Protein AF-A0A948XR05-F1 (afdb_monomer_lite)

Foldseek 3Di:
DVLVLQLQVVVCVVVVAGDQDDQLAFQDFDDDPHDTSGRTRHADPVDHDDFQWDKHADPVRRKIKIKGWAQDLPDPQFDPDFDPPYDSPRTGIHIDMRD

Secondary structure (DSSP, 8-state):
-HHHHHHHHHHHHHHSS--S-----TT--EEETTEEEES-PPPPSS--TTSSEEEEEETTTTEEEEEEEES-TT-TTS-SS--TT--SSS-EEEEEE--

Structure (mmCIF, N/CA/C/O backbone):
data_AF-A0A948XR05-F1
#
_entry.id   AF-A0A948XR05-F1
#
loop_
_atom_site.group_PDB
_atom_site.id
_atom_site.type_symbol
_atom_site.label_atom_id
_atom_site.label_alt_id
_atom_site.label_comp_id
_atom_site.label_asym_id
_atom_site.label_entity_id
_atom_site.label_seq_id
_atom_site.pdbx_PDB_ins_code
_atom_site.Cartn_x
_atom_site.Cartn_y
_atom_site.Cartn_z
_atom_site.occupancy
_atom_site.B_iso_or_equiv
_atom_site.auth_seq_id
_atom_site.auth_comp_id
_atom_site.auth_asym_id
_atom_site.auth_atom_id
_atom_site.pdbx_PDB_model_num
ATOM 1 N N . LEU A 1 1 ? -4.035 -4.433 -6.819 1.00 80.88 1 LEU A N 1
ATOM 2 C CA . LEU A 1 1 ? -3.932 -3.122 -6.128 1.00 80.88 1 LEU A CA 1
ATOM 3 C C . LEU A 1 1 ? -5.274 -2.490 -5.781 1.00 80.88 1 LEU A C 1
ATOM 5 O O . LEU A 1 1 ? -5.524 -2.311 -4.601 1.00 80.88 1 LEU A O 1
ATOM 9 N N . ARG A 1 2 ? -6.168 -2.201 -6.739 1.00 86.06 2 ARG A N 1
ATOM 10 C CA . ARG A 1 2 ? -7.470 -1.568 -6.423 1.00 86.06 2 ARG A CA 1
ATOM 11 C C . ARG A 1 2 ? -8.331 -2.354 -5.427 1.00 86.06 2 ARG A C 1
ATOM 13 O O . ARG A 1 2 ? -8.915 -1.752 -4.544 1.00 86.06 2 ARG A O 1
ATOM 20 N N . GLN A 1 3 ? -8.336 -3.685 -5.504 1.00 88.56 3 GLN A N 1
ATOM 21 C CA . GLN A 1 3 ? -9.030 -4.528 -4.518 1.00 88.56 3 GLN A CA 1
ATOM 22 C C . GLN A 1 3 ? -8.438 -4.405 -3.103 1.00 88.56 3 GLN A C 1
ATOM 24 O O . GLN A 1 3 ? -9.185 -4.381 -2.132 1.00 88.56 3 GLN A O 1
ATOM 29 N N . ILE A 1 4 ? -7.109 -4.282 -2.991 1.00 89.44 4 ILE A N 1
ATOM 30 C CA . ILE A 1 4 ? -6.428 -4.043 -1.709 1.00 89.44 4 ILE A CA 1
ATOM 31 C C . ILE A 1 4 ? -6.822 -2.668 -1.162 1.00 89.44 4 ILE A C 1
ATOM 33 O O . ILE A 1 4 ? -7.164 -2.561 0.009 1.00 89.44 4 ILE A O 1
ATOM 37 N N . GLN A 1 5 ? -6.822 -1.636 -2.014 1.00 91.06 5 GLN A N 1
ATOM 38 C CA . GLN A 1 5 ? -7.297 -0.301 -1.644 1.00 91.06 5 GLN A CA 1
ATOM 39 C C . GLN A 1 5 ? -8.728 -0.373 -1.105 1.00 91.06 5 GLN A C 1
ATOM 41 O O . GLN A 1 5 ? -8.959 0.060 0.014 1.00 91.06 5 GLN A O 1
ATOM 46 N N . SER A 1 6 ? -9.663 -0.999 -1.827 1.00 92.56 6 SER A N 1
ATOM 47 C CA . SER A 1 6 ? -11.044 -1.157 -1.3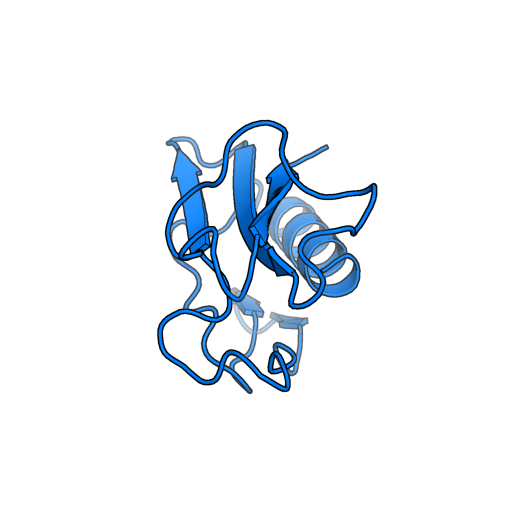55 1.00 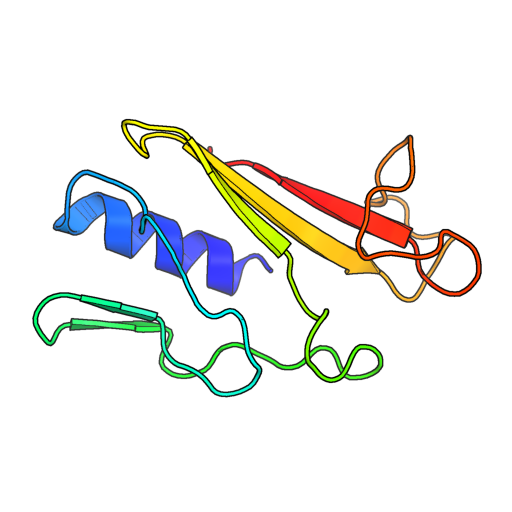92.56 6 SER A CA 1
ATOM 48 C C . SER A 1 6 ? -11.132 -1.851 0.009 1.00 92.56 6 SER A C 1
ATOM 50 O O . SER A 1 6 ? -11.906 -1.419 0.856 1.00 92.56 6 SER A O 1
ATOM 52 N N . ALA A 1 7 ? -10.327 -2.888 0.253 1.00 92.44 7 ALA A N 1
ATOM 53 C CA . ALA A 1 7 ? -10.288 -3.560 1.550 1.00 92.44 7 ALA A CA 1
ATOM 54 C C . ALA A 1 7 ? -9.755 -2.664 2.679 1.00 92.44 7 ALA A C 1
ATOM 56 O O . ALA A 1 7 ? -10.303 -2.686 3.780 1.00 92.44 7 ALA A O 1
ATOM 57 N N . LEU A 1 8 ? -8.719 -1.864 2.414 1.00 92.38 8 LEU A N 1
ATOM 58 C CA . LEU A 1 8 ? -8.184 -0.898 3.377 1.00 92.38 8 LEU A CA 1
ATOM 59 C C . LEU A 1 8 ? -9.191 0.218 3.684 1.00 92.38 8 LEU A C 1
ATOM 61 O O . LEU A 1 8 ? -9.311 0.616 4.841 1.00 92.38 8 LEU A O 1
ATOM 65 N N . GLU A 1 9 ? -9.947 0.680 2.685 1.00 93.94 9 GLU A N 1
ATOM 66 C CA . GLU A 1 9 ? -11.019 1.660 2.896 1.00 93.94 9 GLU A CA 1
ATOM 67 C C . GLU A 1 9 ? -12.150 1.088 3.760 1.00 93.94 9 GLU A C 1
ATOM 69 O O . GLU A 1 9 ? -12.601 1.749 4.694 1.00 93.94 9 GLU A O 1
ATOM 74 N N . MET A 1 10 ? -12.577 -0.157 3.508 1.00 94.12 10 MET A N 1
ATOM 75 C CA . MET A 1 10 ? -13.574 -0.827 4.354 1.00 94.12 10 MET A CA 1
ATOM 76 C C . MET A 1 10 ? -13.060 -1.011 5.788 1.00 94.12 10 MET A C 1
ATOM 78 O O . MET A 1 10 ? -13.778 -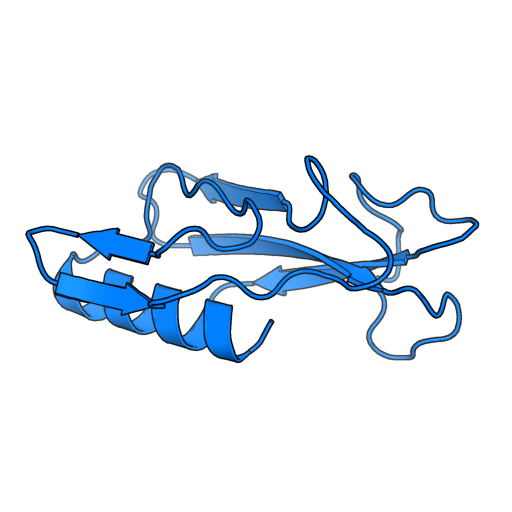0.702 6.733 1.00 94.12 10 MET A O 1
ATOM 82 N N . TYR A 1 11 ? -11.798 -1.427 5.960 1.00 94.00 11 TYR A N 1
ATOM 83 C CA . TYR A 1 11 ? -11.169 -1.526 7.282 1.00 94.00 11 TYR A CA 1
ATOM 84 C C . TYR A 1 11 ? -11.227 -0.186 8.020 1.00 94.00 11 TYR A C 1
ATOM 86 O O . TYR A 1 11 ? -11.637 -0.130 9.177 1.00 94.00 11 TYR A O 1
ATOM 94 N N . ARG A 1 12 ? -10.830 0.908 7.357 1.00 94.00 12 ARG A N 1
ATOM 95 C CA . ARG A 1 12 ? -10.855 2.243 7.962 1.00 94.00 12 ARG A CA 1
ATOM 96 C C . ARG A 1 12 ? -12.273 2.687 8.300 1.00 94.00 12 ARG A C 1
ATOM 98 O O . ARG A 1 12 ? -12.451 3.328 9.329 1.00 94.00 12 ARG A O 1
ATOM 105 N N . SER A 1 13 ? -13.252 2.377 7.455 1.00 93.88 13 SER A N 1
ATOM 106 C CA . SER A 1 13 ? -14.658 2.709 7.705 1.00 93.88 13 SER A CA 1
ATOM 107 C C . SER A 1 13 ? -15.160 2.111 9.023 1.00 93.88 13 SER A C 1
ATOM 109 O O . SER A 1 13 ? -15.873 2.786 9.761 1.00 93.88 13 SER A O 1
ATOM 111 N N . ASP A 1 14 ? -14.746 0.884 9.342 1.00 93.81 14 ASP A N 1
ATOM 112 C CA . ASP A 1 14 ? -15.220 0.166 10.529 1.00 93.81 14 ASP A CA 1
ATOM 113 C C . ASP A 1 14 ? -14.367 0.447 11.776 1.00 93.81 14 ASP A C 1
ATOM 115 O O . ASP A 1 14 ? -14.888 0.576 12.883 1.00 93.81 14 ASP A O 1
ATOM 119 N N . VAL A 1 15 ? -13.046 0.554 11.612 1.00 92.69 15 VAL A N 1
ATOM 120 C CA . VAL A 1 15 ? -12.085 0.701 12.721 1.00 92.69 15 VAL A CA 1
ATOM 121 C C . VAL A 1 15 ? -11.765 2.174 13.021 1.00 92.69 15 VAL A C 1
ATOM 123 O O . VAL A 1 15 ? -11.266 2.501 14.095 1.00 92.69 15 VAL A O 1
ATOM 126 N N . GLY A 1 16 ? -12.048 3.085 12.087 1.00 92.56 16 GLY A N 1
ATOM 127 C CA . GLY A 1 16 ? -11.769 4.524 12.181 1.00 92.56 16 GLY A CA 1
ATOM 128 C C . GLY A 1 16 ? -10.359 4.939 11.734 1.00 92.56 16 GLY A C 1
ATOM 129 O O . GLY A 1 16 ? -10.094 6.127 11.548 1.00 92.56 16 GLY A O 1
ATOM 130 N N . MET A 1 17 ? -9.462 3.979 11.514 1.00 93.44 17 MET A N 1
ATOM 131 C CA . MET A 1 17 ? -8.069 4.184 11.099 1.00 93.44 17 MET A CA 1
ATOM 132 C C . MET A 1 17 ? -7.633 3.064 10.154 1.00 93.44 17 MET A C 1
ATOM 134 O O . MET A 1 17 ? -8.224 1.988 10.166 1.00 93.44 17 MET A O 1
ATOM 138 N N . TYR A 1 18 ? -6.603 3.289 9.343 1.00 93.75 18 TYR A N 1
ATOM 139 C CA . TYR A 1 18 ? -5.955 2.211 8.600 1.00 93.75 18 TYR A CA 1
ATOM 140 C C . TYR A 1 18 ? -5.119 1.328 9.539 1.00 93.75 18 TYR A C 1
ATOM 142 O O . TYR A 1 18 ? -4.729 1.776 10.620 1.00 93.75 18 TYR A O 1
ATOM 150 N N . PRO A 1 19 ? -4.805 0.080 9.154 1.00 90.00 19 PRO A N 1
ATOM 151 C CA . PRO A 1 19 ? -3.999 -0.790 10.001 1.00 90.00 19 PRO A CA 1
ATOM 152 C C . PRO A 1 19 ? -2.587 -0.222 10.213 1.00 90.00 19 PRO A C 1
ATOM 154 O O . PRO A 1 19 ? -1.962 0.252 9.260 1.00 90.00 19 PRO A O 1
ATOM 157 N N . ASP A 1 20 ? -2.049 -0.333 11.430 1.00 85.19 20 ASP A N 1
ATOM 158 C CA . ASP A 1 20 ? -0.657 0.043 11.733 1.00 85.19 20 ASP A CA 1
ATOM 159 C C . ASP A 1 20 ? 0.330 -0.762 10.894 1.00 85.19 20 ASP A C 1
ATOM 161 O O . ASP A 1 20 ? 1.230 -0.230 10.242 1.00 85.19 20 ASP A O 1
ATOM 165 N N . THR A 1 21 ? 0.113 -2.074 10.875 1.00 76.31 21 THR A N 1
ATOM 166 C CA . THR A 1 21 ? 0.889 -3.017 10.086 1.00 76.31 21 THR A CA 1
ATOM 167 C C . THR A 1 21 ? -0.059 -3.988 9.403 1.00 76.31 21 THR A C 1
ATOM 169 O O . THR A 1 21 ? -0.979 -4.528 10.013 1.00 76.31 21 THR A O 1
ATOM 172 N N . VAL A 1 22 ? 0.167 -4.211 8.113 1.00 76.75 22 VAL A N 1
ATOM 173 C CA . VAL A 1 22 ? -0.426 -5.324 7.376 1.00 76.75 22 VAL A CA 1
ATOM 174 C C . VAL A 1 22 ? 0.726 -6.102 6.784 1.00 76.75 22 VAL A C 1
ATOM 176 O O . VAL A 1 22 ? 1.567 -5.552 6.070 1.00 76.75 22 VAL A O 1
ATOM 179 N N . SER A 1 23 ? 0.759 -7.396 7.073 1.00 73.38 23 SER A N 1
ATOM 180 C CA . SER A 1 23 ? 1.647 -8.302 6.365 1.00 73.38 23 SER A CA 1
ATOM 181 C C . SER A 1 23 ? 1.066 -8.540 4.974 1.00 73.38 23 SER A C 1
ATOM 183 O O . SER A 1 23 ? 0.189 -9.386 4.795 1.00 73.38 23 SER A O 1
ATOM 185 N N . PHE A 1 24 ? 1.545 -7.775 3.990 1.00 76.50 24 PHE A N 1
ATOM 186 C CA . PHE A 1 24 ? 1.198 -7.931 2.573 1.00 76.50 24 PHE A CA 1
ATOM 187 C C . PHE A 1 24 ? 1.908 -9.116 1.910 1.00 76.50 24 PHE A C 1
ATOM 189 O O . PHE A 1 24 ? 2.308 -9.071 0.746 1.00 76.50 24 PHE A O 1
ATOM 196 N N . VAL A 1 25 ? 2.068 -10.195 2.668 1.00 75.50 25 VAL A N 1
ATOM 197 C CA . VAL A 1 25 ? 2.502 -11.472 2.128 1.00 75.50 25 VAL A CA 1
ATOM 198 C C . VAL A 1 25 ? 1.353 -12.041 1.304 1.00 75.50 25 VAL A C 1
ATOM 200 O O . VAL A 1 25 ? 0.184 -11.952 1.687 1.00 75.50 25 VAL A O 1
ATOM 203 N N . CYS A 1 26 ? 1.714 -12.619 0.164 1.00 75.88 26 CYS A N 1
ATOM 204 C CA . CYS A 1 26 ? 0.864 -13.499 -0.619 1.00 75.88 26 CYS A CA 1
ATOM 205 C C . CYS A 1 26 ? -0.045 -14.361 0.253 1.00 75.88 26 CYS A C 1
ATOM 207 O O . CYS A 1 26 ? 0.397 -14.943 1.241 1.00 75.88 26 CYS A O 1
ATOM 209 N N . ASP A 1 27 ? -1.298 -14.485 -0.158 1.00 80.69 27 ASP A N 1
ATOM 210 C CA . ASP A 1 27 ? -2.278 -15.397 0.429 1.00 80.69 27 ASP A CA 1
ATOM 211 C C . ASP A 1 27 ? -2.718 -15.072 1.856 1.00 80.69 27 ASP A C 1
ATOM 213 O O . ASP A 1 27 ? -3.630 -15.713 2.376 1.00 80.69 27 ASP A O 1
ATOM 217 N N . ASN A 1 28 ? -2.142 -14.036 2.462 1.00 85.81 28 ASN A N 1
ATOM 218 C CA . ASN A 1 28 ? -2.579 -13.548 3.752 1.00 85.81 28 ASN A CA 1
ATOM 219 C C . ASN A 1 28 ? -3.922 -12.810 3.635 1.0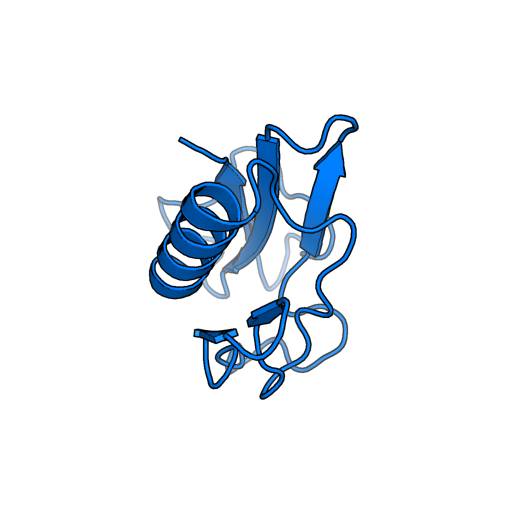0 85.81 28 ASN A C 1
ATOM 221 O O . ASN A 1 28 ? -4.318 -12.368 2.554 1.00 85.81 28 ASN A O 1
ATOM 225 N N . SER A 1 29 ? -4.621 -12.656 4.753 1.00 88.44 29 SER A N 1
ATOM 226 C CA . SER A 1 29 ? -5.904 -11.956 4.832 1.00 88.44 29 SER A CA 1
ATOM 227 C C . SER A 1 29 ? -5.772 -10.611 5.543 1.00 88.44 29 SER A C 1
ATOM 229 O O . SER A 1 29 ? -4.975 -10.467 6.469 1.00 88.44 29 SER A O 1
ATOM 231 N N . ILE A 1 30 ? -6.607 -9.641 5.166 1.00 89.62 30 ILE A N 1
ATOM 232 C CA . ILE A 1 30 ? -6.783 -8.388 5.912 1.00 89.62 30 ILE A CA 1
ATOM 233 C C . ILE A 1 30 ? -8.023 -8.548 6.789 1.00 89.62 30 ILE A C 1
ATOM 235 O O . ILE A 1 30 ? -9.137 -8.666 6.273 1.00 89.62 30 ILE A O 1
ATOM 239 N N . THR A 1 31 ? -7.834 -8.564 8.107 1.00 90.69 31 THR A N 1
ATOM 240 C CA . THR A 1 31 ? -8.900 -8.834 9.084 1.00 90.69 31 THR A CA 1
ATOM 241 C C . THR A 1 31 ? -8.787 -7.925 10.304 1.00 90.69 31 THR A C 1
ATOM 243 O O . THR A 1 31 ? -7.674 -7.602 10.714 1.00 90.69 31 THR A O 1
ATOM 246 N N . SER A 1 32 ? -9.911 -7.583 10.935 1.00 90.88 32 SER A N 1
ATOM 247 C CA . SER A 1 32 ? -9.948 -6.914 12.247 1.00 90.88 32 SER A CA 1
ATOM 248 C C . SER A 1 32 ? -11.174 -7.344 13.031 1.00 90.88 32 SER A C 1
ATOM 250 O O . SER A 1 32 ? -12.256 -7.432 12.458 1.00 90.88 32 SER A O 1
ATOM 252 N N . GLY A 1 33 ? -11.021 -7.621 14.328 1.00 87.19 33 GLY A N 1
ATOM 253 C CA . GLY A 1 33 ? -12.157 -7.919 15.210 1.00 87.19 33 GLY A CA 1
ATOM 254 C C . GLY A 1 33 ? -13.048 -9.086 14.754 1.00 87.19 33 GLY A C 1
ATOM 255 O O . GLY A 1 33 ? -14.231 -9.098 15.069 1.00 87.19 33 GLY A O 1
ATOM 256 N N . GLY A 1 34 ? -12.513 -10.043 13.986 1.00 87.38 34 GLY A N 1
ATOM 257 C CA . GLY A 1 34 ? -13.277 -11.160 13.410 1.00 87.38 34 GLY A CA 1
ATOM 258 C C . GLY A 1 34 ? -13.950 -10.869 12.060 1.00 87.38 34 GLY A C 1
ATOM 259 O O . GLY A 1 34 ? -14.493 -11.788 11.452 1.00 87.38 34 GLY A O 1
ATOM 260 N N . VAL A 1 35 ? -13.875 -9.634 11.556 1.00 92.44 35 VAL A N 1
ATOM 261 C CA . VAL A 1 35 ? -14.326 -9.256 10.208 1.00 92.44 35 VAL A CA 1
ATOM 262 C C . VAL A 1 35 ? -13.185 -9.446 9.211 1.00 92.44 35 VAL A C 1
ATOM 264 O O . VAL A 1 35 ? -12.045 -9.049 9.469 1.00 92.44 35 VAL A O 1
ATOM 267 N N . ILE A 1 36 ? -13.494 -10.051 8.062 1.00 92.81 36 ILE A N 1
ATOM 268 C CA . ILE A 1 36 ? -12.556 -10.253 6.955 1.00 92.81 36 ILE A CA 1
ATOM 269 C C . ILE A 1 36 ? -12.833 -9.204 5.875 1.00 92.81 36 ILE A C 1
ATOM 271 O O . ILE A 1 36 ? -13.851 -9.270 5.195 1.00 92.81 36 ILE A O 1
ATOM 275 N N . TYR A 1 37 ? -11.907 -8.262 5.691 1.00 92.56 37 TYR A N 1
ATOM 276 C CA . TYR A 1 37 ? -11.991 -7.215 4.662 1.00 92.56 37 TYR A CA 1
ATOM 277 C C . TYR A 1 37 ? -11.377 -7.662 3.335 1.00 92.56 37 TYR A C 1
ATOM 279 O O . TYR A 1 37 ? -11.780 -7.213 2.264 1.00 92.56 37 TYR A O 1
ATOM 287 N N . MET A 1 38 ? -10.399 -8.568 3.399 1.00 91.94 38 MET A N 1
ATOM 288 C CA . MET A 1 38 ? -9.829 -9.231 2.234 1.00 91.94 38 MET A CA 1
ATOM 289 C C . MET A 1 38 ? -9.452 -10.658 2.599 1.00 91.94 38 MET A C 1
ATOM 291 O O . MET A 1 38 ? -8.599 -10.871 3.456 1.00 91.94 38 MET A O 1
ATOM 295 N N . GLN A 1 39 ? -10.067 -11.634 1.932 1.00 89.25 39 GLN A N 1
ATOM 296 C CA . GLN A 1 39 ? -9.821 -13.051 2.211 1.00 89.25 39 GLN A CA 1
ATOM 297 C C . GLN A 1 39 ? -8.403 -13.486 1.834 1.00 89.25 39 GLN A C 1
ATOM 299 O O . GLN A 1 39 ? -7.820 -14.327 2.510 1.00 89.25 39 GLN A O 1
ATOM 304 N N . ARG A 1 40 ? -7.879 -12.949 0.728 1.00 87.81 40 ARG A N 1
ATOM 305 C CA . ARG A 1 40 ? -6.598 -13.353 0.152 1.00 87.81 40 ARG A CA 1
ATOM 306 C C . ARG A 1 40 ? -5.954 -12.174 -0.562 1.00 87.81 40 ARG A C 1
ATOM 308 O O . ARG A 1 40 ? -6.530 -11.651 -1.514 1.00 87.81 40 ARG A O 1
ATOM 315 N N . ILE A 1 41 ? -4.766 -11.778 -0.127 1.00 86.62 41 ILE A N 1
ATOM 316 C CA . ILE A 1 41 ? -3.934 -10.800 -0.823 1.00 86.62 41 ILE A CA 1
ATOM 317 C C . ILE A 1 41 ? -3.369 -11.486 -2.076 1.00 86.62 41 ILE A C 1
ATOM 319 O O . ILE A 1 41 ? -2.750 -12.547 -1.953 1.00 86.62 41 ILE A O 1
ATOM 323 N N . PRO A 1 42 ? -3.604 -10.937 -3.283 1.00 82.19 42 PRO A N 1
ATOM 324 C CA . PRO A 1 42 ? -3.113 -11.541 -4.511 1.00 82.19 42 PRO A CA 1
ATOM 325 C C . PRO A 1 42 ? -1.588 -11.536 -4.522 1.00 82.19 42 PRO A C 1
ATOM 327 O O . PRO A 1 42 ? -0.967 -10.547 -4.140 1.00 82.19 42 PRO A O 1
ATOM 330 N N . CYS A 1 43 ? -0.993 -12.622 -4.999 1.00 75.00 43 CYS A N 1
ATOM 331 C CA . CYS A 1 43 ? 0.415 -12.604 -5.354 1.00 75.00 43 CYS A CA 1
ATOM 332 C C . CYS A 1 43 ? 0.642 -11.775 -6.609 1.00 75.00 43 CYS A C 1
ATOM 334 O O . CYS A 1 43 ? -0.133 -11.849 -7.564 1.00 75.00 43 CYS A O 1
ATOM 336 N N . ASP A 1 44 ? 1.750 -11.050 -6.619 1.00 74.00 44 ASP A N 1
ATOM 337 C CA . ASP A 1 44 ? 2.357 -10.622 -7.867 1.00 74.00 44 ASP A CA 1
ATOM 338 C C . ASP A 1 44 ? 3.010 -11.856 -8.523 1.00 74.00 44 ASP A C 1
ATOM 340 O O . ASP A 1 44 ? 3.752 -12.578 -7.844 1.00 74.00 44 ASP A O 1
ATOM 344 N N . PRO A 1 45 ? 2.692 -12.160 -9.792 1.00 68.06 45 PRO A N 1
ATOM 345 C CA . PRO A 1 45 ? 3.182 -13.358 -10.461 1.00 68.06 45 PRO A CA 1
ATOM 346 C C . PRO A 1 45 ? 4.701 -13.358 -10.691 1.00 68.06 45 PRO A C 1
ATOM 348 O O . PRO A 1 45 ? 5.270 -14.443 -10.819 1.00 68.06 45 PRO A O 1
ATOM 351 N N . ILE A 1 46 ? 5.365 -12.197 -10.712 1.00 63.84 46 ILE A N 1
ATOM 352 C CA . ILE A 1 46 ? 6.826 -12.099 -10.842 1.00 63.84 46 ILE A CA 1
ATOM 353 C C . ILE A 1 46 ? 7.486 -11.770 -9.503 1.00 63.84 46 ILE A C 1
ATOM 355 O O . ILE A 1 46 ? 8.543 -12.320 -9.184 1.00 63.84 46 ILE A O 1
ATOM 359 N N . ASN A 1 47 ? 6.874 -10.914 -8.688 1.00 65.38 47 ASN A N 1
ATOM 360 C CA . ASN A 1 47 ? 7.440 -10.506 -7.404 1.00 65.38 47 ASN A CA 1
ATOM 361 C C . ASN A 1 47 ? 6.905 -11.388 -6.262 1.00 65.38 47 ASN A C 1
ATOM 363 O O . ASN A 1 47 ? 6.056 -10.975 -5.467 1.00 65.38 47 ASN A O 1
ATOM 367 N N . VAL A 1 48 ? 7.423 -12.614 -6.151 1.00 61.03 48 VAL A N 1
ATOM 368 C CA . VAL A 1 48 ? 7.158 -13.487 -4.994 1.00 61.03 48 VAL A CA 1
ATOM 369 C C . VAL A 1 48 ? 7.902 -12.996 -3.745 1.00 61.03 48 VAL A C 1
ATOM 371 O O . VAL A 1 48 ? 9.002 -12.457 -3.831 1.00 61.03 48 VAL A O 1
ATOM 374 N N . ALA A 1 49 ? 7.243 -13.139 -2.590 1.00 55.97 49 ALA A N 1
ATOM 375 C CA . ALA A 1 49 ? 7.621 -12.650 -1.259 1.00 55.97 49 ALA A CA 1
ATOM 376 C C . ALA A 1 49 ? 9.142 -12.621 -0.957 1.00 55.97 49 ALA A C 1
ATOM 378 O O . ALA A 1 49 ? 9.864 -13.533 -1.361 1.00 55.97 49 ALA A O 1
ATOM 379 N N . PRO A 1 50 ? 9.635 -11.634 -0.173 1.00 51.62 50 PRO A N 1
ATOM 380 C CA . PRO A 1 50 ? 8.877 -10.779 0.756 1.00 51.62 50 PRO A CA 1
ATOM 381 C C . PRO A 1 50 ? 8.539 -9.359 0.256 1.00 51.62 50 PRO A C 1
ATOM 383 O O . PRO A 1 50 ? 8.072 -8.544 1.045 1.00 51.62 50 PRO A O 1
ATOM 386 N N . LEU A 1 51 ? 8.767 -9.032 -1.020 1.00 59.12 51 LEU A N 1
ATOM 387 C CA . LEU A 1 51 ? 8.755 -7.641 -1.512 1.00 59.12 51 LEU A CA 1
ATOM 388 C C . LEU A 1 51 ? 7.599 -7.297 -2.471 1.00 59.12 51 LEU A C 1
ATOM 390 O O . LEU A 1 51 ? 7.681 -6.320 -3.208 1.00 59.12 51 LEU A O 1
ATOM 394 N N . THR A 1 52 ? 6.520 -8.080 -2.451 1.00 70.12 52 THR A N 1
ATOM 395 C CA . THR A 1 52 ? 5.374 -7.945 -3.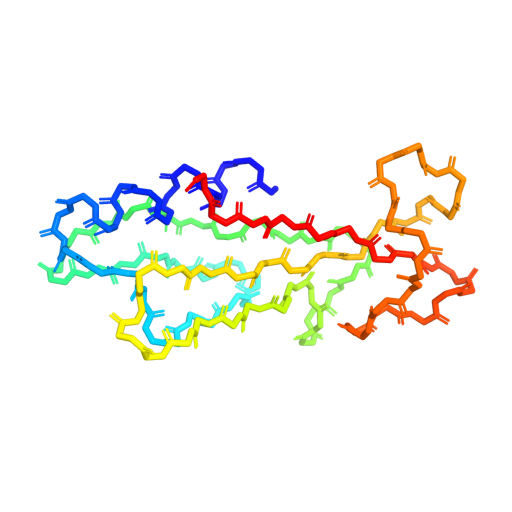366 1.00 70.12 52 THR A CA 1
ATOM 396 C C . THR A 1 52 ? 4.672 -6.586 -3.243 1.00 70.12 52 THR A C 1
ATOM 398 O O . THR A 1 52 ? 4.387 -5.934 -4.246 1.00 70.12 52 THR A O 1
ATOM 401 N N . TYR A 1 53 ? 4.441 -6.127 -2.010 1.00 79.44 53 TYR A N 1
ATOM 402 C CA . TYR A 1 53 ? 3.875 -4.811 -1.728 1.00 79.44 53 TYR A CA 1
ATOM 403 C C . TYR A 1 53 ? 4.540 -4.197 -0.500 1.00 79.44 53 TYR A C 1
ATOM 405 O O . TYR A 1 53 ? 4.758 -4.880 0.502 1.00 79.44 53 TYR A O 1
ATOM 413 N N . ARG A 1 54 ? 4.814 -2.892 -0.544 1.00 86.00 54 ARG A N 1
ATOM 414 C CA . ARG A 1 54 ? 5.278 -2.132 0.618 1.00 86.00 54 ARG A CA 1
ATOM 415 C C . ARG A 1 54 ? 4.189 -1.188 1.084 1.00 86.00 54 ARG A C 1
ATOM 417 O O . ARG A 1 54 ? 3.853 -0.231 0.394 1.00 86.00 54 ARG A O 1
ATOM 424 N N . TYR A 1 55 ? 3.679 -1.457 2.273 1.00 87.19 55 TYR A N 1
ATOM 425 C CA . TYR A 1 55 ? 2.706 -0.613 2.940 1.00 87.19 55 TYR A CA 1
ATOM 426 C C . TYR A 1 55 ? 3.355 0.184 4.058 1.00 87.19 55 TYR A C 1
ATOM 428 O O . TYR A 1 55 ? 4.168 -0.338 4.820 1.00 87.19 55 TYR A O 1
ATOM 436 N N . SER A 1 56 ? 2.950 1.438 4.175 1.00 87.50 56 SER A N 1
ATOM 437 C CA . SER A 1 56 ? 3.266 2.282 5.315 1.00 87.50 56 SER A CA 1
ATOM 438 C C . SER A 1 56 ? 2.059 3.140 5.645 1.00 87.50 56 SER A C 1
ATOM 440 O O . SER A 1 56 ? 1.506 3.786 4.754 1.00 87.50 56 SER A O 1
ATOM 442 N N . SER A 1 57 ? 1.695 3.198 6.918 1.00 87.25 57 SER A N 1
ATOM 443 C CA . SER A 1 57 ? 0.801 4.221 7.452 1.00 87.25 57 SER A CA 1
ATOM 444 C C . SER A 1 57 ? 1.568 5.057 8.475 1.00 87.25 57 SER A C 1
ATOM 446 O O . SER A 1 57 ? 2.496 4.568 9.120 1.00 87.25 57 SER A O 1
ATOM 448 N N . ALA A 1 58 ? 1.246 6.345 8.561 1.00 82.69 58 ALA A N 1
ATOM 449 C CA . ALA A 1 58 ? 1.855 7.257 9.526 1.00 82.69 58 ALA A CA 1
ATOM 450 C C . ALA A 1 58 ? 0.831 7.585 10.608 1.00 82.69 58 ALA A C 1
ATOM 452 O O . ALA A 1 58 ? -0.315 7.881 10.265 1.00 82.69 58 ALA A O 1
ATOM 453 N N . ALA A 1 59 ? 1.238 7.566 11.883 1.00 80.31 59 ALA A N 1
ATOM 454 C CA . ALA A 1 59 ? 0.380 7.965 12.998 1.00 80.31 59 ALA A CA 1
ATOM 455 C C . ALA A 1 59 ? -0.258 9.339 12.706 1.00 80.31 59 ALA A C 1
ATOM 457 O O . ALA A 1 59 ? 0.462 10.257 12.301 1.00 80.31 59 ALA A O 1
ATOM 458 N N . PRO A 1 60 ? -1.583 9.506 12.872 1.00 86.62 60 PRO A N 1
ATOM 459 C CA . PRO A 1 60 ? -2.543 8.615 13.543 1.00 86.62 60 PRO A CA 1
ATOM 460 C C . PRO A 1 60 ? -3.257 7.601 12.614 1.00 86.62 60 PRO A C 1
ATOM 462 O O . PRO A 1 60 ? -4.428 7.292 12.804 1.00 86.62 60 PRO A O 1
ATOM 465 N N . ASN A 1 61 ? -2.572 7.117 11.575 1.00 90.06 61 ASN A N 1
ATOM 466 C CA . ASN A 1 61 ? -3.020 6.089 10.623 1.00 90.06 61 ASN A CA 1
ATOM 467 C C . ASN A 1 61 ? -4.269 6.493 9.837 1.00 90.06 61 ASN A C 1
ATOM 469 O O . ASN A 1 61 ? -5.091 5.668 9.447 1.00 90.06 61 ASN A O 1
ATOM 473 N N . LEU A 1 62 ? -4.391 7.792 9.568 1.00 89.94 62 LEU A N 1
ATOM 474 C CA . LEU A 1 62 ? -5.459 8.359 8.744 1.00 89.94 62 LEU A CA 1
ATOM 475 C C . LEU A 1 62 ? -5.134 8.345 7.252 1.00 89.94 62 LEU A C 1
ATOM 477 O O . LEU A 1 62 ? -6.020 8.597 6.440 1.00 89.94 62 LEU A O 1
ATOM 481 N N . ILE A 1 63 ? -3.878 8.062 6.907 1.00 91.19 63 ILE A N 1
ATOM 482 C CA . ILE A 1 63 ? -3.383 7.928 5.541 1.00 91.19 63 ILE A CA 1
ATOM 483 C C . ILE A 1 63 ? -2.501 6.689 5.432 1.00 91.19 63 ILE A C 1
ATOM 485 O O . ILE A 1 63 ? -1.858 6.279 6.407 1.00 91.19 63 ILE A O 1
ATOM 489 N N . TYR A 1 64 ? -2.438 6.126 4.232 1.00 91.25 64 TYR A N 1
ATOM 490 C CA . TYR A 1 64 ? -1.473 5.088 3.901 1.00 91.25 64 TYR A CA 1
ATOM 491 C C . TYR A 1 64 ? -0.854 5.324 2.530 1.00 91.25 64 TYR A C 1
ATOM 493 O O . TYR A 1 64 ? -1.427 5.973 1.652 1.00 91.25 64 TYR A O 1
ATOM 501 N N . THR A 1 65 ? 0.307 4.710 2.362 1.00 91.12 65 THR A N 1
ATOM 502 C CA . THR A 1 65 ? 1.001 4.557 1.093 1.00 91.12 65 THR A CA 1
ATOM 503 C C . THR A 1 65 ? 1.176 3.071 0.837 1.00 91.12 65 THR A C 1
ATOM 505 O O . THR A 1 65 ? 1.672 2.342 1.698 1.00 91.12 65 THR A O 1
ATOM 508 N N . LEU A 1 66 ? 0.776 2.623 -0.348 1.00 89.69 66 LEU A N 1
ATOM 509 C CA . LEU A 1 66 ? 0.952 1.262 -0.829 1.00 89.69 66 LEU A CA 1
ATOM 510 C C . LEU A 1 66 ? 1.763 1.297 -2.122 1.00 89.69 66 LEU A C 1
ATOM 512 O O . LEU A 1 66 ? 1.310 1.828 -3.130 1.00 89.69 66 LEU A O 1
ATOM 516 N N . VAL A 1 67 ? 2.957 0.719 -2.093 1.00 90.06 67 VAL A N 1
ATOM 517 C CA . VAL A 1 67 ? 3.846 0.609 -3.253 1.00 90.06 67 VAL A CA 1
ATOM 518 C C . VAL A 1 67 ? 3.805 -0.822 -3.774 1.00 90.06 67 VAL A C 1
ATOM 520 O O . VAL A 1 67 ? 3.950 -1.762 -2.993 1.00 90.06 67 VAL A O 1
ATOM 523 N N . ALA A 1 68 ? 3.646 -0.986 -5.083 1.00 88.56 68 ALA A N 1
ATOM 524 C CA . ALA A 1 68 ? 3.866 -2.250 -5.785 1.00 88.56 68 ALA A CA 1
ATOM 525 C C . ALA A 1 68 ? 4.940 -2.084 -6.860 1.00 88.56 68 ALA A C 1
ATOM 527 O O . ALA A 1 68 ? 5.238 -0.961 -7.263 1.00 88.56 68 ALA A O 1
ATOM 528 N N . CYS A 1 69 ? 5.473 -3.196 -7.358 1.00 87.75 69 CYS A N 1
ATOM 529 C CA . CYS A 1 69 ? 6.410 -3.189 -8.473 1.00 87.75 69 CYS A CA 1
ATOM 530 C C . CYS A 1 69 ? 5.721 -3.642 -9.758 1.00 87.75 69 CYS A C 1
ATOM 532 O O . CYS A 1 69 ? 5.345 -4.797 -9.896 1.00 87.75 69 CYS A O 1
ATOM 534 N N . LEU A 1 70 ? 5.570 -2.728 -10.711 1.00 87.00 70 LEU A N 1
ATOM 535 C CA . LEU A 1 70 ? 5.139 -3.033 -12.068 1.00 87.00 70 LEU A CA 1
ATOM 536 C C . LEU A 1 70 ? 6.265 -3.751 -12.809 1.00 87.00 70 LEU A C 1
ATOM 538 O O . LEU A 1 70 ? 7.402 -3.285 -12.837 1.00 87.00 70 LEU A O 1
ATOM 542 N N . GLU A 1 71 ? 5.937 -4.864 -13.449 1.00 83.44 71 GLU A N 1
ATOM 543 C CA . GLU A 1 71 ? 6.873 -5.659 -14.253 1.00 83.44 71 GLU A CA 1
ATOM 544 C C . GLU A 1 71 ? 7.265 -4.938 -15.550 1.00 83.44 71 GLU A C 1
ATOM 546 O O . GLU A 1 71 ? 8.367 -5.089 -16.071 1.00 83.44 71 GLU A O 1
ATOM 551 N N . ASN A 1 72 ? 6.355 -4.113 -16.070 1.00 84.75 72 ASN A N 1
ATOM 552 C CA . ASN A 1 72 ? 6.589 -3.331 -17.269 1.00 84.75 72 ASN A CA 1
ATOM 553 C C . ASN A 1 72 ? 7.176 -1.961 -16.909 1.00 84.75 72 ASN A C 1
ATOM 555 O O . ASN A 1 72 ? 6.463 -1.043 -16.509 1.00 84.75 72 ASN A O 1
ATOM 559 N N . VAL A 1 73 ? 8.479 -1.782 -17.129 1.00 83.50 73 VAL A N 1
ATOM 560 C CA . VAL A 1 73 ? 9.162 -0.493 -16.908 1.00 83.50 73 VAL A CA 1
ATOM 561 C C . VAL A 1 73 ? 8.676 0.630 -17.835 1.00 83.50 73 VAL A C 1
ATOM 563 O O . VAL A 1 73 ? 8.980 1.797 -17.592 1.00 83.50 73 VAL A O 1
ATOM 566 N N . ASN A 1 74 ? 7.925 0.307 -18.889 1.00 86.56 74 ASN A N 1
ATOM 567 C CA . ASN A 1 74 ? 7.302 1.273 -19.795 1.00 86.56 74 ASN A CA 1
ATOM 568 C C . ASN A 1 74 ? 5.817 1.511 -19.482 1.00 86.56 74 ASN A C 1
ATOM 570 O O . ASN A 1 74 ? 5.129 2.153 -20.274 1.00 86.56 74 ASN A O 1
ATOM 574 N N . ASP A 1 75 ? 5.314 0.998 -18.357 1.00 88.31 75 ASP A N 1
ATOM 575 C CA . ASP A 1 75 ? 3.945 1.260 -17.927 1.00 88.31 75 ASP A CA 1
ATOM 576 C C . ASP A 1 75 ? 3.733 2.761 -17.677 1.00 88.31 75 ASP A C 1
ATOM 578 O O . ASP A 1 75 ? 4.575 3.440 -17.086 1.00 88.31 75 ASP A O 1
ATOM 582 N N . GLN A 1 76 ? 2.609 3.295 -18.150 1.00 91.25 76 GLN A N 1
ATOM 583 C CA . GLN A 1 76 ? 2.282 4.716 -18.019 1.00 91.25 76 GLN A CA 1
ATOM 584 C C . GLN A 1 76 ? 1.868 5.101 -16.599 1.00 91.25 76 GLN A C 1
ATOM 586 O O . GLN A 1 76 ? 1.897 6.278 -16.251 1.00 91.25 76 GLN A O 1
ATOM 591 N N . GLN A 1 77 ? 1.462 4.126 -15.787 1.00 89.44 77 GLN A N 1
ATOM 592 C CA . GLN A 1 77 ? 1.041 4.342 -14.410 1.00 89.44 77 GLN A CA 1
ATOM 593 C C . GLN A 1 77 ? 2.226 4.394 -13.448 1.00 89.44 77 GLN A C 1
ATOM 595 O O . GLN A 1 77 ? 2.032 4.749 -12.293 1.00 89.44 77 GLN A O 1
ATOM 600 N N . LYS A 1 78 ? 3.433 4.051 -13.906 1.00 91.56 78 LYS A N 1
ATOM 601 C CA . LYS A 1 78 ? 4.642 3.999 -13.089 1.00 91.56 78 LYS A CA 1
ATOM 602 C C . LYS A 1 78 ? 4.963 5.353 -12.439 1.00 91.56 78 LYS A C 1
ATOM 604 O O . LYS A 1 78 ? 4.706 6.412 -13.014 1.00 91.56 78 LYS A O 1
ATOM 609 N N . ASP A 1 79 ? 5.591 5.319 -11.270 1.00 92.88 79 ASP A N 1
ATOM 610 C CA . ASP A 1 79 ? 6.039 6.529 -10.581 1.00 92.88 79 ASP A CA 1
ATOM 611 C C . ASP A 1 79 ? 7.112 7.269 -11.402 1.00 92.88 79 ASP A C 1
ATOM 613 O O . ASP A 1 79 ? 7.885 6.664 -12.143 1.00 92.88 79 ASP A O 1
ATOM 617 N N . SER A 1 80 ? 7.226 8.590 -11.255 1.00 92.19 80 SER A N 1
ATOM 618 C CA . SER A 1 80 ? 8.271 9.359 -11.953 1.00 92.19 80 SER A CA 1
ATOM 619 C C . SER A 1 80 ? 9.685 8.996 -11.485 1.00 92.19 80 SER A C 1
ATOM 621 O O . SER A 1 80 ? 10.618 8.954 -12.288 1.00 92.19 80 SER A O 1
ATOM 623 N N . ALA A 1 81 ? 9.831 8.696 -10.195 1.00 92.69 81 ALA A N 1
ATOM 624 C CA . ALA A 1 81 ? 11.042 8.169 -9.589 1.00 92.69 81 ALA A CA 1
ATOM 625 C C . ALA A 1 81 ? 10.758 6.775 -9.032 1.00 92.69 81 ALA A C 1
ATOM 627 O O . ALA A 1 81 ? 9.764 6.577 -8.338 1.00 92.69 81 ALA A O 1
ATOM 628 N N . ASN A 1 82 ? 11.643 5.823 -9.318 1.00 90.31 82 ASN A N 1
ATOM 629 C CA . ASN A 1 82 ? 11.512 4.473 -8.795 1.00 90.31 82 ASN A CA 1
ATOM 630 C C . ASN A 1 82 ? 11.740 4.448 -7.274 1.00 90.31 82 ASN A C 1
ATOM 632 O O . ASN A 1 82 ? 12.732 4.980 -6.772 1.00 90.31 82 ASN A O 1
ATOM 636 N N . VAL A 1 83 ? 10.844 3.780 -6.554 1.00 89.75 83 VAL A N 1
ATOM 637 C CA . VAL A 1 83 ? 10.866 3.657 -5.096 1.00 89.75 83 VAL A CA 1
ATOM 638 C C . VAL A 1 83 ? 11.062 2.195 -4.693 1.00 89.75 83 VAL A C 1
ATOM 640 O O . VAL A 1 83 ? 10.502 1.277 -5.292 1.00 89.75 83 VAL A O 1
ATOM 643 N N . ALA A 1 84 ? 11.839 1.967 -3.630 1.00 84.00 84 ALA A N 1
ATOM 644 C CA . ALA A 1 84 ? 11.964 0.645 -3.025 1.00 84.00 84 ALA A CA 1
ATOM 645 C C . ALA A 1 84 ? 10.571 0.080 -2.649 1.00 84.00 84 ALA A C 1
ATOM 647 O O . ALA A 1 84 ? 9.728 0.822 -2.133 1.00 84.00 84 ALA A O 1
ATOM 648 N N . PRO A 1 85 ? 10.319 -1.221 -2.854 1.00 80.69 85 PRO A N 1
ATOM 649 C CA . PRO A 1 85 ? 11.313 -2.278 -3.048 1.00 80.69 85 PRO A CA 1
ATOM 650 C C . PRO A 1 85 ? 11.694 -2.566 -4.510 1.00 80.69 85 PRO A C 1
ATOM 652 O O . PRO A 1 85 ? 12.418 -3.523 -4.772 1.00 80.69 85 PRO A O 1
ATOM 655 N N . CYS A 1 86 ? 11.234 -1.753 -5.457 1.00 86.94 86 CYS A N 1
ATOM 656 C CA . CYS A 1 86 ? 11.480 -1.970 -6.878 1.00 86.94 86 CYS A CA 1
ATOM 657 C C . CYS A 1 86 ? 12.912 -1.561 -7.258 1.00 86.94 86 CYS A C 1
ATOM 659 O O . CYS A 1 86 ? 13.475 -0.625 -6.686 1.00 86.94 86 CYS A O 1
ATOM 661 N N . ASN A 1 87 ? 13.520 -2.255 -8.221 1.00 86.12 87 ASN A N 1
ATOM 662 C CA . ASN A 1 87 ? 14.929 -2.098 -8.597 1.00 86.12 87 ASN A CA 1
ATOM 663 C C . ASN A 1 87 ? 15.163 -1.131 -9.772 1.00 86.12 87 ASN A C 1
ATOM 665 O O . ASN A 1 87 ? 16.312 -0.820 -10.083 1.00 86.12 87 ASN A O 1
ATOM 669 N N . GLY A 1 88 ? 14.102 -0.669 -10.441 1.00 85.50 88 GLY A N 1
ATOM 670 C CA . GLY A 1 88 ? 14.173 0.297 -11.541 1.00 85.50 88 GLY A CA 1
ATOM 671 C C . GLY A 1 88 ? 14.780 -0.246 -12.841 1.00 85.50 88 GLY A C 1
ATOM 672 O O . GLY A 1 88 ? 14.945 0.513 -13.791 1.00 85.50 88 GLY A O 1
ATOM 673 N N . THR A 1 89 ? 15.127 -1.535 -12.892 1.00 84.38 89 THR A N 1
ATOM 674 C CA . THR A 1 89 ? 15.768 -2.189 -14.046 1.00 84.38 89 THR A CA 1
ATOM 675 C C . THR A 1 89 ? 14.846 -3.232 -14.672 1.00 84.38 89 THR A C 1
ATOM 677 O O . THR A 1 89 ? 14.585 -3.184 -15.869 1.00 84.38 89 THR A O 1
ATOM 680 N N . SER A 1 90 ? 14.337 -4.166 -13.864 1.00 83.25 90 SER A N 1
ATOM 681 C CA . SER A 1 90 ? 13.402 -5.218 -14.290 1.00 83.25 90 SER A CA 1
ATOM 682 C C . SER A 1 90 ? 11.971 -4.962 -13.826 1.00 83.25 90 SER A C 1
ATOM 684 O O . SER A 1 90 ? 11.054 -5.635 -14.275 1.00 83.25 90 SER A O 1
ATOM 686 N N . ASN A 1 91 ? 11.789 -4.031 -12.893 1.00 86.81 91 ASN A N 1
ATOM 687 C CA . ASN A 1 91 ? 10.492 -3.585 -12.420 1.00 86.81 91 ASN A CA 1
ATOM 688 C C . ASN A 1 91 ? 10.559 -2.099 -12.044 1.00 86.81 91 ASN A C 1
ATOM 690 O O . ASN A 1 91 ? 11.642 -1.530 -11.881 1.00 86.81 91 ASN A O 1
ATOM 694 N N . TRP A 1 92 ? 9.399 -1.465 -11.933 1.00 91.06 92 TRP A N 1
ATOM 695 C CA . TRP A 1 92 ? 9.281 -0.054 -11.587 1.00 91.06 92 TRP A CA 1
ATOM 696 C C . TRP A 1 92 ? 8.180 0.165 -10.558 1.00 91.06 92 TRP A C 1
ATOM 698 O O . TRP A 1 92 ? 7.172 -0.533 -10.580 1.00 91.06 92 TRP A O 1
ATOM 708 N N . SER A 1 93 ? 8.347 1.122 -9.650 1.00 91.88 93 SER A N 1
ATOM 709 C CA . SER A 1 93 ? 7.350 1.353 -8.607 1.00 91.88 93 SER A CA 1
ATOM 710 C C . SER A 1 93 ? 6.049 1.962 -9.130 1.00 91.88 93 SER A C 1
ATOM 712 O O . SER A 1 93 ? 6.031 2.788 -10.041 1.00 91.88 93 SER A O 1
ATOM 714 N N . TYR A 1 94 ? 4.949 1.550 -8.514 1.00 91.56 94 TYR A N 1
ATOM 715 C CA . TYR A 1 94 ? 3.650 2.192 -8.611 1.00 91.56 94 TYR A CA 1
ATOM 716 C C . TYR A 1 94 ? 3.137 2.470 -7.210 1.00 91.56 94 TYR A C 1
ATOM 718 O O . TYR A 1 94 ? 2.902 1.539 -6.430 1.00 91.56 94 TYR A O 1
ATOM 726 N N . THR A 1 95 ? 2.965 3.751 -6.902 1.00 92.31 95 THR A N 1
ATOM 727 C CA . THR A 1 95 ? 2.532 4.208 -5.591 1.00 92.31 95 THR A CA 1
ATOM 728 C C . THR A 1 95 ? 1.052 4.566 -5.600 1.00 92.31 95 THR A C 1
ATOM 730 O O . THR A 1 95 ? 0.582 5.413 -6.357 1.00 92.31 95 THR A O 1
ATOM 733 N N . LEU A 1 96 ? 0.310 3.932 -4.699 1.00 91.31 96 LEU A N 1
ATOM 734 C CA . LEU A 1 96 ? -1.091 4.200 -4.437 1.00 9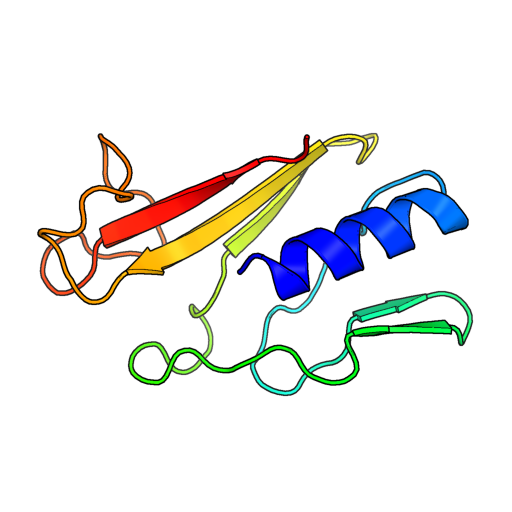1.31 96 LEU A CA 1
ATOM 735 C C . LEU A 1 96 ? -1.229 4.829 -3.049 1.00 91.31 96 LEU A C 1
ATOM 737 O O . LEU A 1 96 ? -0.746 4.286 -2.056 1.00 91.31 96 LEU A O 1
ATOM 741 N N . LEU A 1 97 ? -1.889 5.981 -2.998 1.00 91.19 97 LEU A N 1
ATOM 742 C CA . LEU A 1 97 ? -2.172 6.712 -1.767 1.00 91.19 97 LEU A CA 1
ATOM 743 C C . LEU A 1 97 ? -3.625 6.488 -1.345 1.00 91.19 97 LEU A C 1
ATOM 745 O O . LEU A 1 97 ? -4.485 6.199 -2.187 1.00 91.19 97 LEU A O 1
ATOM 749 N N . SER A 1 98 ? -3.891 6.642 -0.048 1.00 87.56 98 SER A N 1
ATOM 750 C CA . SER A 1 98 ? -5.261 6.778 0.447 1.00 87.56 98 SER A CA 1
ATOM 751 C C . SER A 1 98 ? -5.993 7.925 -0.277 1.00 87.56 98 SER A C 1
ATOM 753 O O . SER A 1 98 ? -5.340 8.933 -0.567 1.00 87.56 98 SER A O 1
ATOM 755 N N . PRO A 1 99 ? -7.303 7.789 -0.558 1.00 82.81 99 PRO A N 1
ATOM 756 C CA . PRO A 1 99 ? -8.125 8.847 -1.149 1.00 82.81 99 PRO A CA 1
ATOM 757 C C . PRO A 1 99 ? -8.155 10.144 -0.333 1.00 82.81 99 PRO A C 1
ATOM 759 O O . PRO A 1 99 ? -8.022 10.071 0.914 1.00 82.81 99 PRO A O 1
#

Sequence (99 aa):
LRQIQSALEMYRSDVGMYPDTVSFVCDNSITSGGVIYMQRIPCDPINVAPLTYRYSSAAPNLIYTLVACLENVNDQQKDSANVAPCNGTSNWSYTLLSP

pLDDT: mean 85.53, std 8.78, range [51.62, 94.12]

Radius of gyration: 13.53 Å; chains: 1; bounding box: 31×25×35 Å